Protein AF-A0A5R9Q021-F1 (afdb_monomer_lite)

Radius of gyration: 17.39 Å; chains: 1; bounding box: 43×21×48 Å

pLDDT: mean 86.25, std 11.92, range [43.28, 97.5]

Organism: NCBI:txid161398

Secondary structure (DSSP, 8-state):
--HHHHHHHHHS--HHHHHHHHHHHHH--HHHHHHHHTTHHHHHHHHHTSPPPPSSS--THHHHHHHHHHHHHHHTT--GGGSTTTTS---HHHHHHTTSEEEEEEEEETTTTEEEEEEEETTT--EEEEEEES---------

Foldseek 3Di:
DAPVVLVVQLVVLDLVSNLVVLLVLLVDDLVRLLRVLVCLVVLVVSLVPRDDDDPDDDTSSLSSVLSSVQSVCVNVVHDSVVSQPPPLPHDPVVCVVVVQKAWPDKDDDPVQQKIKTWIAGPPPRDIDIDIHRPPDDDDDDDD

Sequence (143 aa):
MDFADIKRTLEDADKDTISKICAQIIELDYKALNELAQHFDELRLMVAKLPIEKPYGQDYRYNAHLAMNLLANIANNRCKCLSYNAGNRFNPETAQASGLVTILEDKLDKANYTHWYKYQCVKCNRVKSVTIHYGSHVPSYTY

Structure (mmCIF, N/CA/C/O backbone):
data_AF-A0A5R9Q021-F1
#
_entry.id   AF-A0A5R9Q021-F1
#
loop_
_atom_site.group_PDB
_atom_site.id
_atom_site.type_symbol
_atom_site.label_atom_id
_atom_site.label_alt_id
_atom_site.label_comp_id
_atom_site.label_asym_id
_atom_site.label_entity_id
_atom_site.label_seq_id
_atom_site.pdbx_PDB_ins_code
_atom_site.Cartn_x
_atom_site.Cartn_y
_atom_site.Cartn_z
_atom_site.occupancy
_atom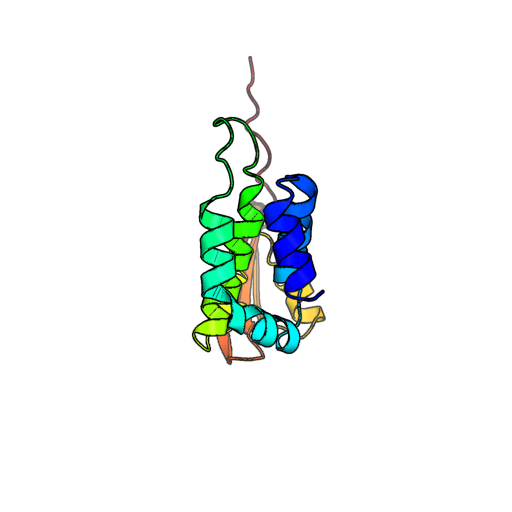_site.B_iso_or_equiv
_atom_site.auth_seq_id
_atom_site.auth_comp_id
_atom_site.auth_asym_id
_atom_site.auth_atom_id
_atom_site.pdbx_PDB_model_num
ATOM 1 N N . MET A 1 1 ? -0.768 10.880 12.425 1.00 80.19 1 MET A N 1
ATOM 2 C CA . MET A 1 1 ? -1.981 10.046 12.478 1.00 80.19 1 MET A CA 1
ATOM 3 C C . MET A 1 1 ? -1.707 8.955 13.480 1.00 80.19 1 MET A C 1
ATOM 5 O O . MET A 1 1 ? -0.737 8.231 13.285 1.00 80.19 1 MET A O 1
ATOM 9 N N . ASP A 1 2 ? -2.486 8.896 14.551 1.00 86.62 2 ASP A N 1
ATOM 10 C CA . ASP A 1 2 ? -2.346 7.869 15.579 1.00 86.62 2 ASP A CA 1
ATOM 11 C C . ASP A 1 2 ? -3.505 6.861 15.522 1.00 86.62 2 ASP A C 1
ATOM 13 O O . ASP A 1 2 ? -4.439 6.985 14.725 1.00 86.62 2 ASP A O 1
ATOM 17 N N . PHE A 1 3 ? -3.411 5.814 16.338 1.00 90.69 3 PHE A N 1
ATOM 18 C CA . PHE A 1 3 ? -4.426 4.768 16.401 1.00 90.69 3 PHE A CA 1
ATOM 19 C C . PHE A 1 3 ? -5.786 5.283 16.907 1.00 90.69 3 PHE A C 1
ATOM 21 O O . PHE A 1 3 ? -6.824 4.837 16.414 1.00 90.69 3 PHE A O 1
ATOM 28 N N . ALA A 1 4 ? -5.798 6.233 17.848 1.00 91.69 4 ALA A N 1
ATOM 29 C CA . ALA A 1 4 ? -7.028 6.754 18.439 1.00 91.69 4 ALA A CA 1
ATOM 30 C C . ALA A 1 4 ? -7.873 7.513 17.404 1.00 91.69 4 ALA A C 1
ATOM 32 O O . ALA A 1 4 ? -9.090 7.329 17.343 1.00 91.69 4 ALA A O 1
ATOM 33 N N . ASP A 1 5 ? -7.226 8.291 16.536 1.00 90.38 5 ASP A N 1
ATOM 34 C CA . ASP A 1 5 ? -7.880 8.984 15.426 1.00 90.38 5 ASP A CA 1
ATOM 35 C C . ASP A 1 5 ? -8.514 8.008 14.424 1.00 90.38 5 ASP A C 1
ATOM 37 O O . ASP A 1 5 ? -9.653 8.209 13.984 1.00 90.38 5 ASP A O 1
ATOM 41 N N . ILE A 1 6 ? -7.798 6.931 14.077 1.00 91.81 6 ILE A N 1
ATOM 42 C CA . ILE A 1 6 ? -8.292 5.898 13.152 1.00 91.81 6 ILE A CA 1
ATOM 43 C C . ILE A 1 6 ? -9.491 5.178 13.757 1.00 91.81 6 ILE A C 1
ATOM 45 O O . ILE A 1 6 ? -10.510 5.010 13.087 1.00 91.81 6 ILE A O 1
ATOM 49 N N . LYS A 1 7 ? -9.386 4.789 15.029 1.00 92.81 7 LYS A N 1
ATOM 50 C CA . LYS A 1 7 ? -10.461 4.124 15.760 1.00 92.81 7 LYS A CA 1
ATOM 51 C C . LYS A 1 7 ? -11.725 4.981 15.784 1.00 92.81 7 LYS A C 1
ATOM 53 O O . LYS A 1 7 ? -12.764 4.523 15.319 1.00 92.81 7 LYS A O 1
ATOM 58 N N . ARG A 1 8 ? -11.616 6.244 16.211 1.00 92.25 8 ARG A N 1
ATOM 59 C CA . ARG A 1 8 ? -12.746 7.186 16.228 1.00 92.25 8 ARG A CA 1
ATOM 60 C C . ARG A 1 8 ? -13.399 7.308 14.850 1.00 92.25 8 ARG A C 1
ATOM 62 O O . ARG A 1 8 ? -14.617 7.294 14.745 1.00 92.25 8 ARG A O 1
ATOM 69 N N . THR A 1 9 ? -12.596 7.380 13.788 1.00 91.31 9 THR A N 1
ATOM 70 C CA . THR A 1 9 ? -13.104 7.492 12.410 1.00 91.31 9 THR A CA 1
ATOM 71 C C . THR A 1 9 ? -13.866 6.242 11.962 1.00 91.31 9 THR A C 1
ATOM 73 O O . THR A 1 9 ? -14.898 6.344 11.307 1.00 91.31 9 THR A O 1
ATOM 76 N N . LEU A 1 10 ? -13.375 5.050 12.311 1.00 90.25 10 LEU A N 1
ATOM 77 C CA . LEU A 1 10 ? -14.059 3.793 12.000 1.00 90.25 10 LEU A CA 1
ATOM 78 C C . LEU A 1 10 ? -15.357 3.613 12.810 1.00 90.25 10 LEU A C 1
ATOM 80 O O . LEU A 1 10 ? -16.248 2.898 12.356 1.00 90.25 10 LEU A O 1
ATOM 84 N N . GLU A 1 11 ? -15.469 4.248 13.980 1.00 90.62 11 GLU A N 1
ATOM 85 C CA . GLU A 1 11 ? -16.671 4.246 14.831 1.00 90.62 11 GLU A CA 1
ATOM 86 C C . GLU A 1 11 ? -17.741 5.246 14.365 1.00 90.62 11 GLU A C 1
ATOM 88 O O . GLU A 1 11 ? -18.927 4.937 14.453 1.00 90.62 11 GLU A O 1
ATOM 93 N N . ASP A 1 12 ? -17.337 6.403 13.833 1.00 84.00 12 ASP A N 1
ATOM 94 C CA . ASP A 1 12 ? -18.236 7.484 13.384 1.00 84.00 12 ASP A CA 1
ATOM 95 C C . ASP A 1 12 ? -19.062 7.118 12.131 1.00 84.00 12 ASP A C 1
ATOM 97 O O . ASP A 1 12 ? -20.040 7.776 11.790 1.00 84.00 12 ASP A O 1
ATOM 101 N N . ALA A 1 13 ? -18.692 6.030 11.446 1.00 72.94 13 ALA A N 1
ATOM 102 C CA . ALA A 1 13 ? -19.376 5.473 10.274 1.00 72.94 13 ALA A CA 1
ATOM 103 C C . ALA A 1 13 ? -19.505 6.415 9.053 1.00 72.94 13 ALA A C 1
ATOM 105 O O . ALA A 1 13 ? -20.176 6.057 8.077 1.00 72.94 13 ALA A O 1
ATOM 106 N N . ASP A 1 14 ? -18.822 7.565 9.046 1.00 88.69 14 ASP A N 1
ATOM 107 C CA . ASP A 1 14 ? -18.730 8.436 7.874 1.00 88.69 14 ASP A CA 1
ATOM 108 C C . ASP A 1 14 ? -17.850 7.811 6.778 1.00 88.69 14 ASP A C 1
ATOM 110 O O . ASP A 1 14 ? -16.646 7.591 6.935 1.00 88.69 14 ASP A O 1
ATOM 114 N N . LYS A 1 15 ? -18.466 7.504 5.635 1.00 88.00 15 LYS A N 1
ATOM 115 C CA . LYS A 1 15 ? -17.859 6.684 4.574 1.00 88.00 15 LYS A CA 1
ATOM 116 C C . LYS A 1 15 ? -16.677 7.371 3.902 1.00 88.00 15 LYS A C 1
ATOM 118 O O . LYS A 1 15 ? -15.669 6.716 3.624 1.00 88.00 15 LYS A O 1
ATOM 123 N N . ASP A 1 16 ? -16.797 8.670 3.647 1.00 87.50 16 ASP A N 1
ATOM 124 C CA . ASP A 1 16 ? -15.766 9.443 2.959 1.00 87.50 16 ASP A CA 1
ATOM 125 C C . ASP A 1 16 ? -14.545 9.616 3.857 1.00 87.50 16 ASP A C 1
ATOM 127 O O . ASP A 1 16 ? -13.409 9.413 3.417 1.00 87.50 16 ASP A O 1
ATOM 131 N N . THR A 1 17 ? -14.769 9.887 5.142 1.00 90.31 17 THR A N 1
ATOM 132 C CA . THR A 1 17 ? -13.697 10.000 6.129 1.00 90.31 17 THR A CA 1
ATOM 133 C C . THR A 1 17 ? -13.009 8.652 6.351 1.00 90.31 17 THR A C 1
ATOM 135 O O . THR A 1 17 ? -11.777 8.603 6.349 1.00 90.31 17 THR A O 1
ATOM 138 N N . ILE A 1 18 ? -13.756 7.541 6.421 1.00 91.25 18 ILE A N 1
ATOM 139 C CA . ILE A 1 18 ? -13.188 6.180 6.486 1.00 91.25 18 ILE A CA 1
ATOM 140 C C . ILE A 1 18 ? -12.344 5.878 5.243 1.00 91.25 18 ILE A C 1
ATOM 142 O O . ILE A 1 18 ? -11.196 5.438 5.343 1.00 91.25 18 ILE A O 1
ATOM 146 N N . SER A 1 19 ? -12.882 6.133 4.051 1.00 89.38 19 SER A N 1
ATOM 147 C CA . SER A 1 19 ? -12.163 5.897 2.799 1.00 89.38 19 SER A CA 1
ATOM 148 C C . SER A 1 19 ? -10.865 6.710 2.737 1.00 89.38 19 SER A C 1
ATOM 150 O O . SER A 1 19 ? -9.819 6.178 2.351 1.00 89.38 19 SER A O 1
ATOM 152 N N . LYS A 1 20 ? -10.912 7.976 3.170 1.00 90.69 20 LYS A N 1
ATOM 153 C CA . LYS A 1 20 ? -9.775 8.899 3.188 1.00 90.69 20 LYS A CA 1
ATOM 154 C C . LYS A 1 20 ? -8.712 8.496 4.204 1.00 90.69 20 LYS A C 1
ATOM 156 O O . LYS A 1 20 ? -7.539 8.431 3.840 1.00 90.69 20 LYS A O 1
ATOM 161 N N . ILE A 1 21 ? -9.091 8.184 5.444 1.00 92.56 21 ILE A N 1
ATOM 162 C CA . ILE A 1 21 ? -8.119 7.794 6.472 1.00 92.56 21 ILE A CA 1
ATOM 1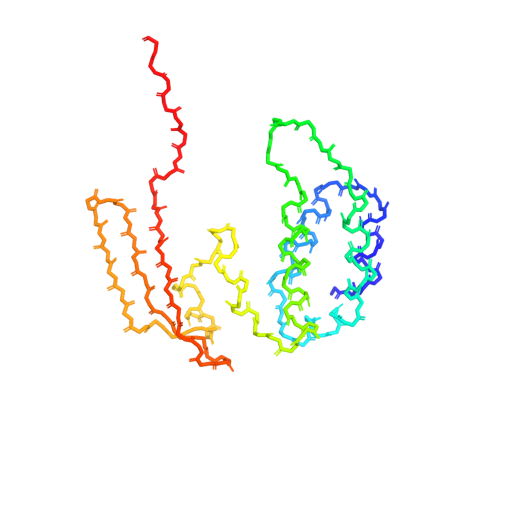63 C C . ILE A 1 21 ? -7.442 6.470 6.103 1.00 92.56 21 ILE A C 1
ATOM 165 O O . ILE A 1 21 ? -6.226 6.330 6.225 1.00 92.56 21 ILE A O 1
ATOM 169 N N . CYS A 1 22 ? -8.188 5.515 5.537 1.00 91.62 22 CYS A N 1
ATOM 170 C CA . CYS A 1 22 ? -7.609 4.263 5.063 1.00 91.62 22 CYS A CA 1
ATOM 171 C C . CYS A 1 22 ? -6.699 4.460 3.841 1.00 91.62 22 CYS A C 1
ATOM 173 O O . CYS A 1 22 ? -5.688 3.767 3.728 1.00 91.62 22 CYS A O 1
ATOM 175 N N . ALA A 1 23 ? -6.997 5.421 2.958 1.00 89.25 23 ALA A N 1
ATOM 176 C CA . ALA A 1 23 ? -6.079 5.810 1.887 1.00 89.25 23 ALA A CA 1
ATOM 177 C C . ALA A 1 23 ? -4.754 6.355 2.447 1.00 89.25 23 ALA A C 1
ATOM 179 O O . ALA A 1 23 ? -3.687 5.936 2.003 1.00 89.25 23 ALA A O 1
ATOM 180 N N . GLN A 1 24 ? -4.815 7.197 3.481 1.00 91.31 24 GLN A N 1
ATOM 181 C CA . GLN A 1 24 ? -3.628 7.746 4.142 1.00 91.31 24 GLN A CA 1
ATOM 182 C C . GLN A 1 24 ? -2.768 6.662 4.806 1.00 91.31 24 GLN A C 1
ATOM 184 O O . GLN A 1 24 ? -1.543 6.731 4.724 1.00 91.31 24 GLN A O 1
ATOM 189 N N . ILE A 1 25 ? -3.374 5.624 5.404 1.00 91.94 25 ILE A N 1
ATOM 190 C CA . ILE A 1 25 ? -2.625 4.485 5.976 1.00 91.94 25 ILE A CA 1
ATOM 191 C C . ILE A 1 25 ? -1.715 3.844 4.918 1.00 91.94 25 ILE A C 1
ATOM 193 O O . ILE A 1 25 ? -0.576 3.486 5.213 1.00 91.94 25 ILE A O 1
ATOM 197 N N . ILE A 1 26 ? -2.182 3.716 3.674 1.00 87.31 26 ILE A N 1
ATOM 198 C CA . ILE A 1 26 ? -1.425 3.074 2.589 1.00 87.31 26 ILE A CA 1
ATOM 199 C C . ILE A 1 26 ? -0.170 3.878 2.223 1.00 87.31 26 ILE A C 1
ATOM 201 O O . ILE A 1 26 ? 0.837 3.303 1.800 1.00 87.31 26 ILE A O 1
ATOM 205 N N . GLU A 1 27 ? -0.195 5.191 2.426 1.00 86.06 27 GLU A N 1
ATOM 206 C CA . GLU A 1 27 ? 0.893 6.110 2.084 1.00 86.06 27 GLU A CA 1
ATOM 207 C C . GLU A 1 27 ? 1.925 6.268 3.205 1.00 86.06 27 GLU A C 1
ATOM 209 O O . GLU A 1 27 ? 3.052 6.674 2.931 1.00 86.06 27 GLU A O 1
ATOM 214 N N . LEU A 1 28 ? 1.596 5.855 4.433 1.00 89.50 28 LEU A N 1
ATOM 215 C CA . LEU A 1 28 ? 2.491 5.963 5.583 1.00 89.50 28 LEU A CA 1
ATOM 216 C C . LEU A 1 28 ? 3.860 5.311 5.359 1.00 89.50 28 LEU A C 1
ATOM 218 O O . LEU A 1 28 ? 4.012 4.293 4.661 1.00 89.50 28 LEU A O 1
ATOM 222 N N . ASP A 1 29 ? 4.857 5.888 6.024 1.00 87.44 29 ASP A N 1
ATOM 223 C CA . ASP A 1 29 ? 6.180 5.299 6.126 1.00 87.44 29 ASP A CA 1
ATOM 224 C C . ASP A 1 29 ? 6.168 4.011 6.963 1.00 87.44 29 ASP A C 1
ATOM 226 O O . ASP A 1 29 ? 5.191 3.623 7.605 1.00 87.44 29 ASP A O 1
ATOM 230 N N . TYR A 1 30 ? 7.298 3.317 6.950 1.00 87.12 30 TYR A N 1
ATOM 231 C CA . TYR A 1 30 ? 7.421 2.041 7.634 1.00 87.12 30 TYR A CA 1
ATOM 232 C C . TYR A 1 30 ? 7.351 2.111 9.155 1.00 87.12 30 TYR A C 1
ATOM 234 O O . TYR A 1 30 ? 6.939 1.132 9.773 1.00 87.12 30 TYR A O 1
ATOM 242 N N . LYS A 1 31 ? 7.802 3.213 9.757 1.00 90.62 31 LYS A N 1
ATOM 243 C CA . LYS A 1 31 ? 7.808 3.368 11.208 1.00 90.62 31 LYS A CA 1
ATOM 244 C C . LYS A 1 31 ? 6.368 3.503 11.697 1.00 90.62 31 LYS A C 1
ATOM 246 O O . LYS A 1 31 ? 5.942 2.703 12.523 1.00 90.62 31 LYS A O 1
ATOM 251 N N . ALA A 1 32 ? 5.610 4.414 11.094 1.00 93.19 32 ALA A N 1
ATOM 252 C CA . ALA A 1 32 ? 4.200 4.614 11.401 1.00 93.19 32 ALA A CA 1
ATOM 253 C C . ALA A 1 32 ? 3.365 3.354 11.107 1.00 93.19 32 ALA A C 1
ATOM 255 O O . ALA A 1 32 ? 2.494 2.981 11.889 1.00 93.19 32 ALA A O 1
ATOM 256 N N . LEU A 1 33 ? 3.663 2.641 10.013 1.00 93.44 33 LEU A N 1
ATOM 257 C CA . LEU A 1 33 ? 3.004 1.366 9.715 1.00 93.44 33 LEU A CA 1
ATOM 258 C C . LEU A 1 33 ? 3.284 0.287 10.766 1.00 93.44 33 LEU A C 1
ATOM 260 O O . LEU A 1 33 ? 2.377 -0.471 11.094 1.00 93.44 33 LEU A O 1
ATOM 264 N N . ASN A 1 34 ? 4.514 0.198 11.281 1.00 93.75 34 ASN A N 1
ATOM 265 C CA . ASN A 1 34 ? 4.859 -0.755 12.338 1.00 93.75 34 ASN A CA 1
ATOM 266 C C . ASN A 1 34 ? 4.126 -0.440 13.646 1.00 93.75 34 ASN A C 1
ATOM 268 O O . ASN A 1 34 ? 3.655 -1.363 14.301 1.00 93.75 34 ASN A O 1
ATOM 272 N N . GLU A 1 35 ? 4.013 0.840 14.010 1.00 94.69 35 GLU A N 1
ATOM 273 C CA . GLU A 1 35 ? 3.261 1.281 15.192 1.00 94.69 35 GLU A CA 1
ATOM 274 C C . GLU A 1 35 ? 1.775 0.910 15.060 1.00 94.69 35 GLU A C 1
ATOM 276 O O . GLU A 1 35 ? 1.216 0.256 15.935 1.00 94.69 35 GLU A O 1
ATOM 281 N N . LEU A 1 36 ? 1.149 1.213 13.918 1.00 95.25 36 LEU A N 1
ATOM 282 C CA . LEU A 1 36 ? -0.254 0.858 13.671 1.00 95.25 36 LEU A CA 1
ATOM 283 C C . LEU A 1 36 ? -0.499 -0.652 13.579 1.00 95.25 36 LEU A C 1
ATOM 285 O O . LEU A 1 36 ? -1.552 -1.131 13.997 1.00 95.25 36 LEU A O 1
ATOM 289 N N . ALA A 1 37 ? 0.454 -1.416 13.042 1.00 95.31 37 ALA A N 1
ATOM 290 C CA . ALA A 1 37 ? 0.328 -2.865 12.906 1.00 95.31 37 ALA A CA 1
ATOM 291 C C . ALA A 1 37 ? 0.224 -3.590 14.260 1.00 95.31 37 ALA A C 1
ATOM 293 O O . ALA A 1 37 ? -0.314 -4.695 14.302 1.00 95.31 37 ALA A 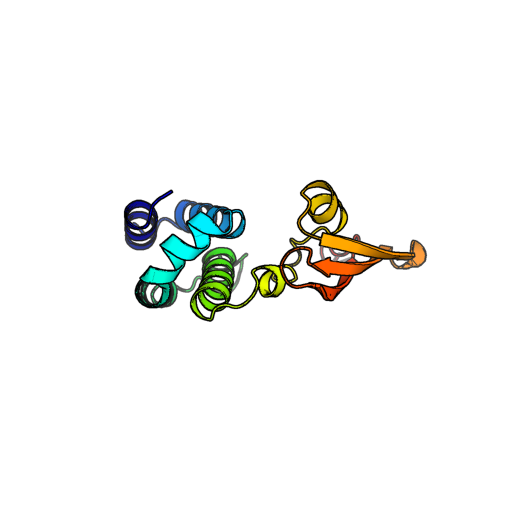O 1
ATOM 294 N N . GLN A 1 38 ? 0.652 -2.966 15.366 1.00 94.88 38 GLN A N 1
ATOM 295 C CA . GLN A 1 38 ? 0.440 -3.492 16.723 1.00 94.88 38 GLN A CA 1
ATOM 296 C C . GLN A 1 38 ? -1.048 -3.608 17.084 1.00 94.88 38 GLN A C 1
ATOM 298 O O . GLN A 1 38 ? -1.423 -4.452 17.892 1.00 94.88 38 GLN A O 1
ATOM 303 N N . HIS A 1 39 ? -1.902 -2.809 16.440 1.00 96.00 39 HIS A N 1
ATOM 304 C CA . HIS A 1 39 ? -3.352 -2.797 16.630 1.00 96.00 39 HIS A CA 1
ATOM 305 C C . HIS A 1 39 ? -4.106 -3.513 15.499 1.00 96.00 39 HIS A C 1
ATOM 307 O O . HIS A 1 39 ? -5.312 -3.321 15.331 1.00 96.00 39 HIS A O 1
ATOM 313 N N . PHE A 1 40 ? -3.412 -4.326 14.693 1.00 94.88 40 PHE A N 1
ATOM 314 C CA . PHE A 1 40 ? -3.983 -4.944 13.495 1.00 94.88 40 PHE A CA 1
ATOM 315 C C . PHE A 1 40 ? -5.266 -5.735 13.775 1.00 94.88 40 PHE A C 1
ATOM 317 O O . PHE A 1 40 ? -6.243 -5.569 13.046 1.00 94.88 40 PHE A O 1
ATOM 324 N N . ASP A 1 41 ? -5.292 -6.566 14.820 1.00 94.38 41 ASP A N 1
ATOM 325 C CA . ASP A 1 41 ? -6.465 -7.395 15.117 1.00 94.38 41 ASP A CA 1
ATOM 326 C C . ASP A 1 41 ? -7.698 -6.555 15.470 1.00 94.38 41 ASP A C 1
ATOM 328 O O . ASP A 1 41 ? -8.797 -6.849 14.995 1.00 94.38 41 ASP A O 1
ATOM 332 N N . GLU A 1 42 ? -7.517 -5.473 16.233 1.00 95.38 42 GLU A N 1
ATOM 333 C CA . GLU A 1 42 ? -8.599 -4.547 16.575 1.00 95.38 42 GLU A CA 1
ATOM 334 C C . GLU A 1 42 ? -9.115 -3.831 15.321 1.00 95.38 42 GLU A C 1
ATOM 336 O O . GLU A 1 42 ? -10.309 -3.886 15.021 1.00 95.38 42 GLU A O 1
ATOM 341 N N . LEU A 1 43 ? -8.213 -3.255 14.518 1.00 94.50 43 LEU A N 1
ATOM 342 C CA . LEU A 1 43 ? -8.569 -2.571 13.272 1.00 94.50 43 LEU A CA 1
ATOM 343 C C . LEU A 1 43 ? -9.272 -3.507 12.279 1.00 94.50 43 LEU A C 1
ATOM 345 O O . LEU A 1 43 ? -10.274 -3.130 11.669 1.00 94.50 43 LEU A O 1
ATOM 349 N N . ARG A 1 44 ? -8.802 -4.753 12.146 1.00 94.56 44 ARG A N 1
ATOM 350 C CA . ARG A 1 44 ? -9.409 -5.756 11.262 1.00 94.56 44 ARG A CA 1
ATOM 351 C C . ARG A 1 44 ? -10.843 -6.074 11.676 1.00 94.56 44 ARG A C 1
ATOM 353 O O . ARG A 1 44 ? -11.706 -6.204 10.808 1.00 94.56 44 ARG A O 1
ATOM 360 N N . LEU A 1 45 ? -11.107 -6.198 12.979 1.00 94.62 45 LEU A N 1
ATOM 361 C CA . LEU A 1 45 ? -12.453 -6.442 13.502 1.00 94.62 45 LEU A CA 1
ATOM 362 C C . LEU A 1 45 ? -13.387 -5.253 13.266 1.00 94.62 45 LEU A C 1
ATOM 364 O O . LEU A 1 45 ? -14.561 -5.462 12.968 1.00 94.62 45 LEU A O 1
ATOM 368 N N . MET A 1 46 ? -12.882 -4.024 13.368 1.00 93.62 46 MET A N 1
ATOM 369 C CA . MET A 1 46 ? -13.659 -2.822 13.057 1.00 93.62 46 MET A CA 1
ATOM 370 C C . MET A 1 46 ? -14.009 -2.754 11.569 1.00 93.62 46 MET A C 1
ATOM 372 O O . MET A 1 46 ? -15.176 -2.595 11.219 1.00 93.62 46 MET A O 1
ATOM 376 N N . VAL A 1 47 ? -13.029 -2.973 10.685 1.00 91.94 47 VAL A N 1
ATOM 377 C CA . VAL A 1 47 ? -13.246 -2.983 9.229 1.00 91.94 47 VAL A CA 1
ATOM 378 C C . VAL A 1 47 ? -14.235 -4.077 8.811 1.00 91.94 47 VAL A C 1
ATOM 380 O O . VAL A 1 47 ? -15.064 -3.849 7.934 1.00 91.94 47 VAL A O 1
ATOM 383 N N . ALA A 1 48 ? -14.208 -5.243 9.462 1.00 90.75 48 ALA A N 1
ATOM 384 C CA . ALA A 1 48 ? -15.156 -6.328 9.196 1.00 90.75 48 ALA A CA 1
ATOM 385 C C . ALA A 1 48 ? -16.617 -5.980 9.546 1.00 90.75 48 ALA A C 1
ATOM 387 O O . ALA A 1 48 ? -17.529 -6.605 9.009 1.00 90.75 48 ALA A O 1
ATOM 388 N N . LYS A 1 49 ? -16.845 -4.999 10.429 1.00 91.44 49 LYS A N 1
ATOM 389 C CA . LYS A 1 49 ? -18.182 -4.532 10.832 1.00 91.44 49 LYS A CA 1
ATOM 390 C C . LYS A 1 49 ? -18.719 -3.400 9.952 1.00 91.44 49 LYS A C 1
ATOM 392 O O . LYS A 1 49 ? -19.864 -2.996 10.140 1.00 91.44 49 LYS A O 1
ATOM 397 N N . LEU A 1 50 ? -17.925 -2.884 9.011 1.00 89.88 50 LEU A N 1
ATOM 398 C CA . LEU A 1 50 ? -18.361 -1.802 8.132 1.00 89.88 50 LEU A CA 1
ATOM 399 C C . LEU A 1 50 ? -19.533 -2.257 7.242 1.00 89.88 50 LEU A C 1
ATOM 401 O O . LEU A 1 50 ? -19.445 -3.323 6.619 1.00 89.88 50 LEU A O 1
ATOM 405 N N . PRO A 1 51 ? -20.615 -1.461 7.149 1.00 86.00 51 PRO A N 1
ATOM 406 C CA . PRO A 1 51 ? -21.807 -1.846 6.403 1.00 86.00 51 PRO A CA 1
ATOM 407 C C . PRO A 1 51 ? -21.518 -2.066 4.910 1.00 86.00 51 PRO A C 1
ATOM 409 O O . PRO A 1 51 ? -20.806 -1.297 4.270 1.00 86.00 51 PRO A O 1
ATOM 412 N N . ILE A 1 52 ? -22.099 -3.128 4.341 1.00 80.44 52 ILE A N 1
ATOM 413 C CA . ILE A 1 52 ? -22.086 -3.386 2.894 1.00 80.44 52 ILE A CA 1
ATOM 414 C C . ILE A 1 52 ? -23.124 -2.472 2.234 1.00 80.44 52 ILE A C 1
ATOM 416 O O . ILE A 1 52 ? -24.302 -2.537 2.588 1.00 80.44 52 ILE A O 1
ATOM 420 N N . GLU A 1 53 ? -22.723 -1.662 1.253 1.00 69.88 53 GLU A N 1
ATOM 421 C CA . GLU A 1 53 ? -23.686 -0.963 0.397 1.00 69.88 53 GLU A CA 1
ATOM 422 C C . GLU A 1 53 ? -24.188 -1.822 -0.769 1.00 69.88 53 GLU A C 1
ATOM 424 O O . GLU A 1 53 ? -23.611 -2.847 -1.135 1.00 69.88 53 GLU A O 1
ATOM 429 N N . LYS A 1 54 ? -25.318 -1.383 -1.336 1.00 63.59 54 LYS A N 1
ATOM 430 C CA . LYS A 1 54 ? -25.979 -1.965 -2.512 1.00 63.59 54 LYS A CA 1
ATOM 431 C C . LYS A 1 54 ? -24.988 -2.146 -3.683 1.00 63.59 54 LYS A C 1
ATOM 433 O O . LYS A 1 54 ? -24.036 -1.382 -3.791 1.00 63.59 54 LYS A O 1
ATOM 438 N N . PRO A 1 55 ? -25.236 -3.090 -4.611 1.00 59.97 55 PRO A N 1
ATOM 439 C CA . PRO A 1 55 ? -24.265 -3.539 -5.624 1.00 59.97 55 PRO A CA 1
ATOM 440 C C . PRO A 1 55 ? -23.873 -2.511 -6.704 1.00 59.97 55 PRO A C 1
ATOM 442 O O . PRO A 1 55 ? -23.166 -2.864 -7.645 1.00 59.97 55 PRO A O 1
ATOM 445 N N . TYR A 1 56 ? -24.319 -1.258 -6.607 1.00 54.75 56 TYR A N 1
ATOM 446 C CA . TYR A 1 56 ? -24.092 -0.233 -7.621 1.00 54.75 56 TYR A CA 1
ATOM 447 C C . TYR A 1 56 ? -23.239 0.894 -7.034 1.00 54.75 56 TYR A C 1
ATOM 449 O O . TYR A 1 56 ? -23.737 1.711 -6.265 1.00 54.75 56 TYR A O 1
ATOM 457 N N . GLY A 1 57 ? -21.955 0.926 -7.397 1.00 63.78 57 GLY A N 1
ATOM 458 C CA . GLY A 1 57 ? -21.004 1.957 -6.977 1.00 63.78 57 GLY A CA 1
ATOM 459 C C . GLY A 1 57 ? -19.628 1.394 -6.621 1.00 63.78 57 GLY A C 1
ATOM 460 O O . GLY A 1 57 ? -19.441 0.184 -6.499 1.00 63.78 57 GLY A O 1
ATOM 461 N N . GLN A 1 58 ? -18.647 2.282 -6.470 1.00 69.44 58 GLN A N 1
ATOM 462 C CA . GLN A 1 58 ? -17.346 1.919 -5.919 1.00 69.44 58 GLN A CA 1
ATOM 463 C C . GLN A 1 58 ? -17.498 1.671 -4.414 1.00 69.44 58 GLN A C 1
ATOM 465 O O . GLN A 1 58 ? -17.884 2.572 -3.676 1.00 69.44 58 GLN A O 1
ATOM 470 N N . ASP A 1 59 ? -17.187 0.458 -3.956 1.00 82.19 59 ASP A N 1
ATOM 471 C CA . ASP A 1 59 ? -17.253 0.107 -2.535 1.00 82.19 59 ASP A CA 1
ATOM 472 C C . ASP A 1 59 ? -16.269 0.967 -1.722 1.00 82.19 59 ASP A C 1
ATOM 474 O O . ASP A 1 59 ? -15.049 0.848 -1.875 1.00 82.19 59 ASP A O 1
ATOM 478 N N . TYR A 1 60 ? -16.784 1.829 -0.840 1.00 82.88 60 TYR A N 1
ATOM 479 C CA . TYR A 1 60 ? -15.968 2.723 -0.009 1.00 82.88 60 TYR A CA 1
ATOM 480 C C . TYR A 1 60 ? -15.004 1.954 0.915 1.00 82.88 60 TYR A C 1
ATOM 482 O O . TYR A 1 60 ? -13.942 2.459 1.287 1.00 82.88 60 TYR A O 1
ATOM 490 N N . ARG A 1 61 ? -15.324 0.692 1.237 1.00 88.00 61 ARG A N 1
ATOM 491 C CA . ARG A 1 61 ? -14.497 -0.192 2.072 1.00 88.00 61 ARG A CA 1
ATOM 492 C C . ARG A 1 61 ? -13.269 -0.703 1.337 1.00 88.00 61 ARG A C 1
ATOM 494 O O . ARG A 1 61 ? -12.386 -1.288 1.960 1.00 88.00 61 ARG A O 1
ATOM 501 N N . TYR A 1 62 ? -13.167 -0.461 0.032 1.00 87.25 62 TYR A N 1
ATOM 502 C CA . TYR A 1 62 ? -12.018 -0.848 -0.772 1.00 87.25 62 TYR A CA 1
ATOM 503 C C . TYR A 1 62 ? -10.688 -0.389 -0.152 1.00 87.25 62 TYR A C 1
ATOM 505 O O . TYR A 1 62 ? -9.781 -1.198 0.061 1.00 87.25 62 TYR A O 1
ATOM 513 N N . ASN A 1 63 ? -10.590 0.898 0.204 1.00 88.44 63 ASN A N 1
ATOM 514 C CA . ASN A 1 63 ? -9.392 1.447 0.841 1.00 88.44 63 ASN A CA 1
ATOM 515 C C . ASN A 1 63 ? -9.164 0.827 2.229 1.00 88.44 63 ASN A C 1
ATOM 517 O O . ASN A 1 63 ? -8.018 0.570 2.593 1.00 88.44 63 ASN A O 1
ATOM 521 N N . ALA A 1 64 ? -10.232 0.535 2.978 1.00 91.00 64 ALA A N 1
ATOM 522 C CA . ALA A 1 64 ? -10.140 -0.115 4.284 1.00 91.00 64 ALA A CA 1
ATOM 523 C C . ALA A 1 64 ? -9.566 -1.535 4.172 1.00 91.00 64 ALA A C 1
ATOM 525 O O . ALA A 1 64 ? -8.612 -1.873 4.871 1.00 91.00 64 ALA A O 1
ATOM 526 N N . HIS A 1 65 ? -10.058 -2.351 3.237 1.00 90.25 65 HIS A N 1
ATOM 527 C CA . HIS A 1 65 ? -9.516 -3.688 2.986 1.00 90.25 65 HIS A CA 1
ATOM 528 C C . HIS A 1 65 ? -8.059 -3.648 2.515 1.00 90.25 65 HIS A C 1
ATOM 530 O O . HIS A 1 65 ? -7.238 -4.447 2.968 1.00 90.25 65 HIS A O 1
ATOM 536 N N . LEU A 1 66 ? -7.714 -2.699 1.643 1.00 89.94 66 LEU A N 1
ATOM 537 C CA . LEU A 1 66 ? -6.344 -2.514 1.177 1.00 89.94 66 LEU A CA 1
ATOM 538 C C . LEU A 1 66 ? -5.395 -2.123 2.323 1.00 89.94 66 LEU A C 1
ATOM 540 O O . LEU A 1 66 ? -4.321 -2.716 2.459 1.00 89.94 66 LEU A O 1
ATOM 544 N N . ALA A 1 67 ? -5.811 -1.188 3.182 1.00 92.31 67 ALA A N 1
ATOM 545 C CA . ALA A 1 67 ? -5.072 -0.800 4.378 1.00 92.31 67 ALA A CA 1
ATOM 546 C C . ALA A 1 67 ? -4.882 -1.987 5.335 1.00 92.31 67 ALA A C 1
ATOM 548 O O . ALA A 1 67 ? -3.769 -2.219 5.805 1.00 92.31 67 ALA A O 1
ATOM 549 N N . MET A 1 68 ? -5.921 -2.797 5.565 1.00 94.19 68 MET A N 1
ATOM 550 C CA . MET A 1 68 ? -5.815 -3.985 6.421 1.00 94.19 68 MET A CA 1
ATOM 551 C C . MET A 1 68 ? -4.873 -5.040 5.839 1.00 94.19 68 MET A C 1
ATOM 553 O O . MET A 1 68 ? -4.074 -5.604 6.577 1.00 94.19 68 MET A O 1
ATOM 557 N N . ASN A 1 69 ? -4.892 -5.277 4.526 1.00 91.69 69 ASN A N 1
ATOM 558 C CA . ASN A 1 69 ? -3.944 -6.194 3.884 1.00 91.69 69 ASN A CA 1
ATOM 559 C C . ASN A 1 69 ? -2.494 -5.710 4.020 1.00 91.69 69 ASN A C 1
ATOM 561 O O . ASN A 1 69 ? -1.578 -6.513 4.213 1.00 91.69 69 ASN A O 1
ATOM 565 N N . LEU A 1 70 ? -2.271 -4.396 3.931 1.00 93.25 70 LEU A N 1
ATOM 566 C CA . LEU A 1 70 ? -0.967 -3.808 4.208 1.00 93.25 70 LEU A CA 1
ATOM 567 C C . LEU A 1 70 ? -0.558 -4.019 5.671 1.00 93.25 70 LEU A C 1
ATOM 569 O O . LEU A 1 70 ? 0.515 -4.567 5.907 1.00 93.25 70 LEU A O 1
ATOM 573 N N . LEU A 1 71 ? -1.400 -3.647 6.636 1.00 95.00 71 LEU A N 1
ATOM 574 C CA . LEU A 1 71 ? -1.093 -3.826 8.058 1.00 95.00 71 LEU A CA 1
ATOM 575 C C . LEU A 1 71 ? -0.874 -5.301 8.413 1.00 95.00 71 LEU A C 1
ATOM 577 O O . LEU A 1 71 ? 0.059 -5.602 9.147 1.00 95.00 71 LEU A O 1
ATOM 581 N N . ALA A 1 72 ? -1.630 -6.226 7.816 1.00 94.19 72 ALA A N 1
ATOM 582 C CA . ALA A 1 72 ? -1.415 -7.663 7.961 1.00 94.19 72 ALA A CA 1
ATOM 583 C C . ALA A 1 72 ? -0.018 -8.079 7.483 1.00 94.19 72 ALA A C 1
ATOM 585 O O . ALA A 1 72 ? 0.668 -8.849 8.154 1.00 94.19 72 ALA A O 1
ATOM 586 N N . ASN A 1 73 ? 0.437 -7.570 6.331 1.00 93.00 73 ASN A N 1
ATOM 587 C CA . ASN A 1 73 ? 1.793 -7.834 5.854 1.00 93.00 73 ASN A CA 1
ATOM 588 C C . ASN A 1 73 ? 2.835 -7.327 6.855 1.00 93.00 73 ASN A C 1
ATOM 590 O O . ASN A 1 73 ? 3.755 -8.070 7.187 1.00 93.00 73 ASN A O 1
ATOM 594 N N . ILE A 1 74 ? 2.667 -6.107 7.364 1.00 94.69 74 ILE A N 1
ATOM 595 C CA . ILE A 1 74 ? 3.596 -5.504 8.324 1.00 94.69 74 ILE A CA 1
ATOM 596 C C . ILE A 1 74 ? 3.612 -6.271 9.653 1.00 94.69 74 ILE A C 1
ATOM 598 O O . ILE A 1 74 ? 4.689 -6.648 10.106 1.00 94.69 74 ILE A O 1
ATOM 602 N N . ALA A 1 75 ? 2.446 -6.605 10.214 1.00 94.19 75 ALA A N 1
ATOM 603 C CA . ALA A 1 75 ? 2.312 -7.396 11.441 1.00 94.19 75 ALA A CA 1
ATOM 604 C C . ALA A 1 75 ? 2.981 -8.779 11.332 1.00 94.19 75 ALA A C 1
ATOM 606 O O . ALA A 1 75 ? 3.506 -9.305 12.306 1.00 94.19 75 ALA A O 1
ATOM 607 N N . ASN A 1 76 ? 3.023 -9.352 10.125 1.00 92.69 76 ASN A N 1
ATOM 608 C CA . ASN A 1 76 ? 3.697 -10.619 9.836 1.00 92.69 76 ASN A CA 1
ATOM 609 C C . ASN A 1 76 ? 5.171 -10.453 9.406 1.00 92.69 76 ASN A C 1
ATOM 611 O O . ASN A 1 76 ? 5.730 -11.359 8.783 1.00 92.69 76 ASN A O 1
ATOM 615 N N . ASN A 1 77 ? 5.802 -9.303 9.678 1.00 91.06 77 ASN A N 1
ATOM 616 C CA . ASN A 1 77 ? 7.177 -8.971 9.277 1.00 91.06 77 ASN A CA 1
ATOM 617 C C . ASN A 1 77 ? 7.438 -9.093 7.762 1.00 91.06 77 ASN A C 1
ATOM 619 O O . ASN A 1 77 ? 8.554 -9.370 7.313 1.00 91.06 77 ASN A O 1
ATOM 623 N N . ARG A 1 78 ? 6.407 -8.893 6.937 1.00 92.12 78 ARG A N 1
ATOM 624 C CA . ARG A 1 78 ? 6.507 -8.921 5.474 1.00 92.12 78 ARG A CA 1
ATOM 625 C C . ARG A 1 78 ? 6.657 -7.513 4.913 1.00 92.12 78 ARG A C 1
ATOM 627 O O . ARG A 1 78 ? 6.304 -6.508 5.525 1.00 92.12 78 ARG A O 1
ATOM 634 N N . CYS A 1 79 ? 7.195 -7.430 3.699 1.00 89.81 79 CYS A N 1
ATOM 635 C CA . CYS A 1 79 ? 7.439 -6.140 3.072 1.00 89.81 79 CYS A CA 1
ATOM 636 C C . CYS A 1 79 ? 6.140 -5.467 2.580 1.00 89.81 79 CYS A C 1
ATOM 638 O O . CYS A 1 79 ? 5.316 -6.128 1.948 1.00 89.81 79 CYS A O 1
ATOM 640 N N . LYS A 1 80 ? 6.016 -4.139 2.748 1.00 87.56 80 LYS A N 1
ATOM 641 C CA . LYS A 1 80 ? 4.966 -3.270 2.182 1.00 87.56 80 LYS A CA 1
ATOM 642 C C . LYS A 1 80 ? 4.834 -3.457 0.671 1.00 87.56 80 LYS A C 1
ATOM 644 O O . LYS A 1 80 ? 3.733 -3.367 0.138 1.00 87.56 80 LYS A O 1
ATOM 649 N N . CYS A 1 81 ? 5.929 -3.798 -0.015 1.00 87.94 81 CYS A N 1
ATOM 650 C CA . CYS A 1 81 ? 5.923 -4.046 -1.456 1.00 87.94 81 CYS A CA 1
ATOM 651 C C . CYS A 1 81 ? 5.026 -5.222 -1.878 1.00 87.94 81 CYS A C 1
ATOM 653 O O . CYS A 1 81 ? 4.731 -5.387 -3.063 1.00 87.94 81 CYS A O 1
ATOM 655 N N . LEU A 1 82 ? 4.585 -6.068 -0.938 1.00 87.25 82 LEU A N 1
ATOM 656 C CA . LEU A 1 82 ? 3.565 -7.078 -1.202 1.00 87.25 82 LEU A CA 1
ATOM 657 C C . LEU A 1 82 ? 2.215 -6.467 -1.573 1.00 87.25 82 LEU A C 1
ATOM 659 O O . LEU A 1 82 ? 1.532 -7.042 -2.414 1.00 87.25 82 LEU A O 1
ATOM 663 N N . SER A 1 83 ? 1.903 -5.286 -1.043 1.00 84.62 83 SER A N 1
ATOM 664 C CA . SER A 1 83 ? 0.649 -4.576 -1.291 1.00 84.62 83 SER A CA 1
ATOM 665 C C . SER A 1 83 ? 0.720 -3.570 -2.443 1.00 84.62 83 SER A C 1
ATOM 667 O O . SER A 1 83 ? -0.308 -3.004 -2.782 1.00 84.62 83 SER A O 1
ATOM 669 N N . TYR A 1 84 ? 1.884 -3.334 -3.064 1.00 78.81 84 TYR A N 1
ATOM 670 C CA . TYR A 1 84 ? 2.019 -2.339 -4.144 1.00 78.81 84 TYR A CA 1
ATOM 671 C C . TYR A 1 84 ? 1.051 -2.600 -5.302 1.00 78.81 84 TYR A C 1
ATOM 673 O O . TYR A 1 84 ? 0.248 -1.743 -5.640 1.00 78.81 84 TYR A O 1
ATOM 681 N N . ASN A 1 85 ? 1.022 -3.815 -5.845 1.00 72.38 85 ASN A N 1
ATOM 682 C CA . ASN A 1 85 ? 0.142 -4.123 -6.977 1.00 72.38 85 ASN A CA 1
ATOM 683 C C . ASN A 1 85 ? -1.351 -4.224 -6.595 1.00 72.38 85 ASN A C 1
ATOM 685 O O . ASN A 1 85 ? -2.180 -4.502 -7.458 1.00 72.38 85 ASN A O 1
ATOM 689 N N . ALA A 1 86 ? -1.719 -4.040 -5.325 1.00 71.00 86 ALA A N 1
ATOM 690 C CA . ALA A 1 86 ? -3.111 -4.115 -4.921 1.00 71.00 86 ALA A CA 1
ATOM 691 C C . ALA A 1 86 ? -3.834 -2.811 -5.307 1.00 71.00 86 ALA A C 1
ATOM 693 O O . ALA A 1 86 ? -3.513 -1.727 -4.825 1.00 71.00 86 ALA A O 1
ATOM 694 N N . GLY A 1 87 ? -4.808 -2.932 -6.210 1.00 61.88 87 GLY A N 1
ATOM 695 C CA . GLY A 1 87 ? -5.724 -1.845 -6.555 1.00 61.88 87 GLY A CA 1
ATOM 696 C C . GLY A 1 87 ? -5.350 -0.927 -7.686 1.00 61.88 87 GLY A C 1
ATOM 697 O O . GLY A 1 87 ? -5.915 0.158 -7.769 1.00 61.88 87 GLY A O 1
ATOM 698 N N . ASN A 1 88 ? -4.427 -1.344 -8.553 1.00 66.75 88 ASN A N 1
ATOM 699 C CA . ASN A 1 88 ? -4.041 -0.590 -9.747 1.00 66.75 88 ASN A CA 1
ATOM 700 C C . ASN A 1 88 ? -3.523 0.834 -9.452 1.00 66.75 88 ASN A C 1
ATOM 702 O O . ASN A 1 88 ? -3.517 1.678 -10.340 1.00 66.75 88 ASN A O 1
ATOM 706 N N . ARG A 1 89 ? -3.080 1.117 -8.217 1.00 69.25 89 ARG A N 1
ATOM 707 C CA . ARG A 1 89 ? -2.555 2.437 -7.811 1.00 69.25 89 ARG A CA 1
ATOM 708 C C . ARG A 1 89 ? -1.034 2.536 -7.824 1.00 69.25 89 ARG A C 1
ATOM 710 O O . ARG A 1 89 ? -0.491 3.621 -7.647 1.00 69.25 89 ARG A O 1
ATOM 717 N N . PHE A 1 90 ? -0.332 1.420 -7.994 1.00 83.44 90 PHE A N 1
ATOM 718 C CA . PHE A 1 90 ? 1.123 1.436 -8.020 1.00 83.44 90 PHE A CA 1
ATOM 719 C C . PHE A 1 90 ? 1.649 1.883 -9.376 1.00 83.44 90 PHE A C 1
ATOM 721 O O . PHE A 1 90 ? 1.469 1.199 -10.381 1.00 83.44 90 PHE A O 1
ATOM 728 N N . ASN A 1 91 ? 2.341 3.019 -9.360 1.00 88.69 91 ASN A N 1
ATOM 729 C CA . ASN A 1 91 ? 3.119 3.523 -10.476 1.00 88.69 91 ASN A CA 1
ATOM 730 C C . ASN A 1 91 ? 4.621 3.270 -10.203 1.00 88.69 91 ASN A C 1
ATOM 732 O O . ASN A 1 91 ? 5.172 3.876 -9.276 1.00 88.69 91 ASN A O 1
ATOM 736 N N . PRO A 1 92 ? 5.292 2.392 -10.977 1.00 90.69 92 PRO A N 1
ATOM 737 C CA . PRO A 1 92 ? 6.716 2.094 -10.821 1.00 90.69 92 PRO A CA 1
ATOM 738 C C . PRO A 1 92 ? 7.630 3.315 -10.933 1.00 90.69 92 PRO A C 1
ATOM 740 O O . PRO A 1 92 ? 8.604 3.400 -10.191 1.00 90.69 92 PRO A O 1
ATOM 743 N N . GLU A 1 93 ? 7.317 4.273 -11.808 1.00 92.75 93 GLU A N 1
ATOM 744 C CA . GLU A 1 93 ? 8.146 5.464 -12.036 1.00 92.75 93 GLU A CA 1
ATOM 745 C C . GLU A 1 93 ? 8.125 6.385 -10.815 1.00 92.75 93 GLU A C 1
ATOM 747 O O . GLU A 1 93 ? 9.174 6.781 -10.306 1.00 92.75 93 GLU A O 1
ATOM 752 N N . THR A 1 94 ? 6.933 6.654 -10.273 1.00 90.56 94 THR A N 1
ATOM 753 C CA . THR A 1 94 ? 6.774 7.427 -9.031 1.00 90.56 94 THR A CA 1
ATOM 754 C C . THR A 1 94 ? 7.436 6.720 -7.848 1.00 90.56 94 THR A C 1
ATOM 756 O O . THR A 1 94 ? 8.093 7.357 -7.022 1.00 90.56 94 THR A O 1
ATOM 759 N N . ALA A 1 95 ? 7.298 5.393 -7.767 1.00 89.81 95 ALA A N 1
ATOM 760 C CA . ALA A 1 95 ? 7.915 4.599 -6.713 1.00 89.81 95 ALA A CA 1
ATOM 761 C C . ALA A 1 95 ? 9.450 4.596 -6.808 1.00 89.81 95 ALA A C 1
ATOM 763 O O . ALA A 1 95 ? 10.116 4.628 -5.772 1.00 89.81 95 ALA A O 1
ATOM 764 N N . GLN A 1 96 ? 10.010 4.596 -8.021 1.00 94.19 96 GLN A N 1
ATOM 765 C CA . GLN A 1 96 ? 11.447 4.745 -8.240 1.00 94.19 96 GLN A CA 1
ATOM 766 C C . GLN A 1 96 ? 11.932 6.140 -7.848 1.00 94.19 96 GLN A C 1
ATOM 768 O O . GLN A 1 96 ? 12.904 6.251 -7.106 1.00 94.19 96 GLN A O 1
ATOM 773 N N . ALA A 1 97 ? 11.234 7.196 -8.276 1.00 93.12 97 ALA A N 1
ATOM 774 C CA . ALA A 1 97 ? 11.560 8.573 -7.898 1.00 93.12 97 ALA A CA 1
ATOM 775 C C . ALA A 1 97 ? 11.532 8.781 -6.371 1.00 93.12 97 ALA A C 1
ATOM 777 O O . ALA A 1 97 ? 12.304 9.568 -5.832 1.00 93.12 97 ALA A O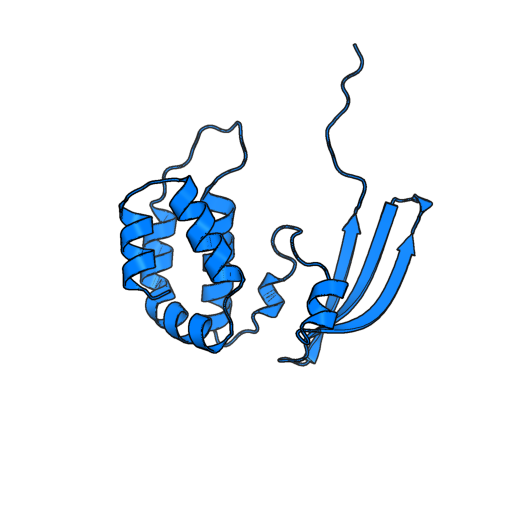 1
ATOM 778 N N . SER A 1 98 ? 10.683 8.024 -5.671 1.00 88.25 98 SER A N 1
ATOM 779 C CA . SER A 1 98 ? 10.581 8.018 -4.205 1.00 88.25 98 SER A CA 1
ATOM 780 C C . SER A 1 98 ? 11.561 7.054 -3.512 1.00 88.25 98 SER A C 1
ATOM 782 O O . SER A 1 98 ? 11.475 6.863 -2.300 1.00 88.25 98 SER A O 1
ATOM 784 N N . GLY A 1 99 ? 12.456 6.391 -4.255 1.00 90.69 99 GLY A N 1
ATOM 785 C CA . GLY A 1 99 ? 13.459 5.464 -3.714 1.00 90.69 99 GLY A CA 1
ATOM 786 C C . GLY A 1 99 ? 12.902 4.151 -3.144 1.00 90.69 99 GLY A C 1
ATOM 787 O O . GLY A 1 99 ? 13.586 3.463 -2.388 1.00 90.69 99 GLY A O 1
ATOM 788 N N . LEU A 1 100 ? 11.660 3.782 -3.472 1.00 89.00 100 LEU A N 1
ATOM 789 C CA . LEU A 1 100 ? 11.009 2.569 -2.955 1.00 89.00 100 LEU A CA 1
ATOM 790 C C . LEU A 1 100 ? 11.369 1.318 -3.764 1.00 89.00 100 LEU A C 1
ATOM 792 O O . LEU A 1 100 ? 11.392 0.197 -3.234 1.00 89.00 100 LEU A O 1
ATOM 796 N N . VAL A 1 101 ? 11.618 1.505 -5.059 1.00 93.94 101 VAL A N 1
ATOM 797 C CA . VAL A 1 101 ? 11.959 0.446 -6.008 1.00 93.94 101 VAL A CA 1
ATOM 798 C C . VAL A 1 101 ? 13.058 0.903 -6.963 1.00 93.94 101 VAL A C 1
ATOM 800 O O . VAL A 1 101 ? 13.267 2.094 -7.162 1.00 93.94 101 VAL A O 1
ATOM 803 N N . THR A 1 102 ? 13.713 -0.061 -7.590 1.00 97.31 102 THR A N 1
ATOM 804 C CA . THR A 1 102 ? 14.588 0.134 -8.745 1.00 97.31 102 THR A CA 1
ATOM 805 C C . THR A 1 102 ? 13.936 -0.549 -9.937 1.00 97.31 102 THR A C 1
ATOM 807 O O . THR A 1 102 ? 13.655 -1.747 -9.870 1.00 97.31 102 THR A O 1
ATOM 810 N N . ILE A 1 103 ? 13.653 0.184 -11.011 1.00 97.31 103 ILE A N 1
ATOM 811 C CA . ILE A 1 103 ? 13.196 -0.398 -12.275 1.00 97.31 103 ILE A CA 1
ATOM 812 C C . ILE A 1 103 ? 14.400 -1.092 -12.908 1.00 97.31 103 ILE A C 1
ATOM 814 O O . ILE A 1 103 ? 15.464 -0.499 -13.066 1.00 97.31 103 ILE A O 1
ATOM 818 N N . LEU A 1 104 ? 14.238 -2.377 -13.204 1.00 97.50 104 LEU A N 1
ATOM 819 C CA . LEU A 1 104 ? 15.269 -3.207 -13.818 1.00 97.50 104 LEU A CA 1
ATOM 820 C C . LEU A 1 104 ? 15.097 -3.252 -15.336 1.00 97.50 104 LEU A C 1
ATOM 822 O O . LEU A 1 104 ? 16.078 -3.206 -16.067 1.00 97.50 104 LEU A O 1
ATOM 826 N N . GLU A 1 105 ? 13.850 -3.378 -15.791 1.00 96.50 105 GLU A N 1
ATOM 82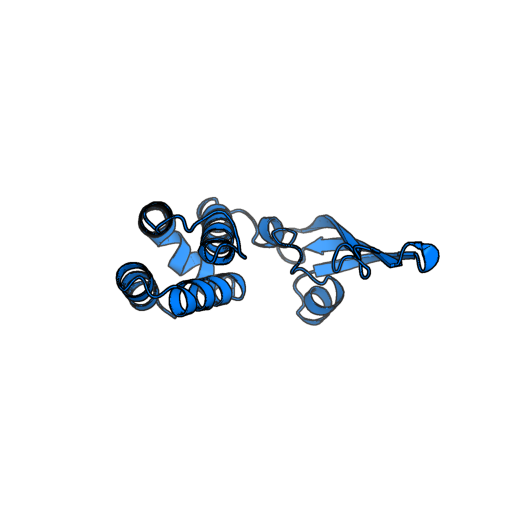7 C CA . GLU A 1 105 ? 13.473 -3.444 -17.202 1.00 96.50 105 GLU A CA 1
ATOM 828 C C . GLU A 1 105 ? 12.085 -2.813 -17.368 1.00 96.50 105 GLU A C 1
ATOM 830 O O . GLU A 1 105 ? 11.220 -2.972 -16.499 1.00 96.50 105 GLU A O 1
ATOM 835 N N . ASP A 1 106 ? 11.846 -2.154 -18.493 1.00 95.94 106 ASP A N 1
ATOM 836 C CA . ASP A 1 106 ? 10.544 -1.624 -18.881 1.00 95.94 106 ASP A CA 1
ATOM 837 C C . ASP A 1 106 ? 10.297 -1.823 -20.384 1.00 95.94 106 ASP A C 1
ATOM 839 O O . ASP A 1 106 ? 11.222 -1.931 -21.192 1.00 95.94 106 ASP A O 1
ATOM 843 N N . LYS A 1 107 ? 9.024 -1.964 -20.762 1.00 94.69 107 LYS A N 1
ATOM 844 C CA . LYS A 1 107 ? 8.599 -2.149 -22.151 1.00 94.69 107 LYS A CA 1
ATOM 845 C C . LYS A 1 107 ? 7.253 -1.481 -22.392 1.00 94.69 107 LYS A C 1
ATOM 847 O O . LYS A 1 107 ? 6.218 -1.956 -21.919 1.00 94.69 107 LYS A O 1
ATOM 852 N N . LEU A 1 108 ? 7.271 -0.425 -23.200 1.00 92.12 108 LEU A N 1
ATOM 853 C CA . LEU A 1 108 ? 6.073 0.248 -23.686 1.00 92.12 108 LEU A CA 1
ATOM 854 C C . LEU A 1 108 ? 5.537 -0.446 -24.947 1.00 92.12 108 LEU A C 1
ATOM 856 O O . LEU A 1 108 ? 6.188 -0.457 -25.991 1.00 92.12 108 LEU A O 1
ATOM 860 N N . ASP A 1 109 ? 4.320 -0.973 -24.865 1.00 88.69 109 ASP A N 1
ATOM 861 C CA . ASP A 1 109 ? 3.547 -1.440 -26.012 1.00 88.69 109 ASP A CA 1
ATOM 862 C C . ASP A 1 109 ? 2.468 -0.405 -26.343 1.00 88.69 109 ASP A C 1
ATOM 864 O O . ASP A 1 109 ? 1.387 -0.364 -25.748 1.00 88.69 109 ASP A O 1
ATOM 868 N N . LYS A 1 110 ? 2.788 0.447 -27.321 1.00 85.62 110 LYS A N 1
ATOM 869 C CA . LYS A 1 110 ? 1.888 1.503 -27.795 1.00 85.62 110 LYS A CA 1
ATOM 870 C C . LYS A 1 110 ? 0.643 0.949 -28.485 1.00 85.62 110 LYS A C 1
ATOM 872 O O . LYS A 1 110 ? -0.391 1.600 -28.425 1.00 85.62 110 LYS A O 1
ATOM 877 N N . ALA A 1 111 ? 0.732 -0.217 -29.128 1.00 84.50 111 ALA A N 1
ATOM 878 C CA . ALA A 1 111 ? -0.393 -0.796 -29.859 1.00 84.50 111 ALA A CA 1
ATOM 879 C C . ALA A 1 111 ? -1.491 -1.253 -28.893 1.00 84.50 111 ALA A C 1
ATOM 881 O O . ALA A 1 111 ? -2.669 -1.007 -29.130 1.00 84.50 111 ALA A O 1
ATOM 882 N N . ASN A 1 112 ? -1.091 -1.846 -27.767 1.00 81.88 112 ASN A N 1
ATOM 883 C CA . ASN A 1 112 ? -2.013 -2.298 -26.728 1.00 81.88 112 ASN A CA 1
ATOM 884 C C . ASN A 1 112 ? -2.255 -1.259 -25.621 1.00 81.88 112 ASN A C 1
ATOM 886 O O . ASN A 1 112 ? -2.945 -1.560 -24.649 1.00 81.88 112 ASN A O 1
ATOM 890 N N . TYR A 1 113 ? -1.691 -0.050 -25.740 1.00 85.94 113 TYR A N 1
ATOM 891 C CA . TYR A 1 113 ? -1.735 0.980 -24.695 1.00 85.94 113 TYR A CA 1
ATOM 892 C C . TYR A 1 113 ? -1.309 0.431 -23.322 1.00 85.94 113 TYR A C 1
ATOM 894 O O . TYR A 1 113 ? -1.940 0.710 -22.298 1.00 85.94 113 TYR A O 1
ATOM 902 N N . THR A 1 114 ? -0.240 -0.372 -23.293 1.00 88.56 114 THR A N 1
ATOM 903 C CA . THR A 1 114 ? 0.283 -0.962 -22.054 1.00 88.56 114 THR A CA 1
ATOM 904 C C . THR A 1 114 ? 1.742 -0.625 -21.818 1.00 88.56 114 THR A C 1
ATOM 906 O O . THR A 1 114 ? 2.512 -0.440 -22.758 1.00 88.56 114 THR A O 1
ATOM 909 N N . HIS A 1 115 ? 2.136 -0.591 -20.550 1.00 91.75 115 HIS A N 1
ATOM 910 C CA . HIS A 1 115 ? 3.526 -0.466 -20.142 1.00 91.75 115 HIS A CA 1
ATOM 911 C C . HIS A 1 115 ? 3.841 -1.520 -19.090 1.00 91.75 115 HIS A C 1
ATOM 913 O O . HIS A 1 115 ? 3.274 -1.526 -17.996 1.00 91.75 115 HIS A O 1
ATOM 919 N N . TRP A 1 116 ? 4.710 -2.456 -19.452 1.00 93.31 116 TRP A N 1
ATOM 920 C CA . TRP A 1 116 ? 5.206 -3.482 -18.548 1.00 93.31 116 TRP A CA 1
ATOM 921 C C . TRP A 1 116 ? 6.489 -3.008 -17.872 1.00 93.31 116 TRP A C 1
ATOM 923 O O . TRP A 1 116 ? 7.375 -2.481 -18.536 1.00 93.31 116 TRP A O 1
ATOM 933 N N . TYR A 1 117 ? 6.602 -3.251 -16.571 1.00 94.12 117 TYR A N 1
ATOM 934 C CA . TYR A 1 117 ? 7.785 -2.957 -15.775 1.00 94.12 117 TYR A CA 1
ATOM 935 C C . TYR A 1 117 ? 8.183 -4.188 -14.968 1.00 94.12 117 TYR A C 1
ATOM 937 O O . TYR A 1 117 ? 7.338 -4.833 -14.339 1.00 94.12 117 TYR A O 1
ATOM 945 N N . LYS A 1 118 ? 9.484 -4.448 -14.892 1.00 95.19 118 LYS A N 1
ATOM 946 C CA . LYS A 1 118 ? 10.129 -5.316 -13.908 1.00 95.19 118 LYS A CA 1
ATOM 947 C C . LYS A 1 118 ? 10.916 -4.443 -12.948 1.00 95.19 118 LYS A C 1
ATOM 949 O O . LYS A 1 118 ? 11.728 -3.623 -13.362 1.00 95.19 118 LYS A O 1
ATOM 954 N N . TYR A 1 119 ? 10.686 -4.621 -11.656 1.00 94.31 119 TYR A N 1
ATOM 955 C CA . TYR A 1 119 ? 11.264 -3.772 -10.623 1.00 94.31 119 TYR A CA 1
ATOM 956 C C . TYR A 1 119 ? 11.704 -4.585 -9.406 1.00 94.31 119 TYR A C 1
ATOM 958 O O . TYR A 1 119 ? 11.145 -5.638 -9.096 1.00 94.31 119 TYR A O 1
ATOM 966 N N . GLN A 1 120 ? 12.695 -4.073 -8.685 1.00 95.75 120 GLN A N 1
ATOM 967 C CA . GLN A 1 120 ? 13.191 -4.613 -7.429 1.00 95.75 120 GLN A CA 1
ATOM 968 C C . GLN A 1 120 ? 12.799 -3.693 -6.278 1.00 95.75 120 GLN A C 1
ATOM 970 O O . GLN A 1 120 ? 13.024 -2.490 -6.333 1.00 95.75 120 GLN A O 1
ATOM 975 N N . CYS A 1 121 ? 12.221 -4.235 -5.209 1.00 93.50 121 CYS A N 1
ATOM 976 C CA . CYS A 1 121 ? 11.987 -3.455 -3.997 1.00 93.50 121 CYS A CA 1
ATOM 977 C C . CYS A 1 121 ? 13.312 -3.175 -3.279 1.00 93.50 121 CYS A C 1
ATOM 979 O O . CYS A 1 121 ? 13.972 -4.122 -2.862 1.00 93.50 121 CYS A O 1
ATOM 981 N N . VAL A 1 122 ? 13.634 -1.902 -3.035 1.00 93.94 122 VAL A N 1
ATOM 982 C CA . VAL A 1 122 ? 14.889 -1.490 -2.373 1.00 93.94 122 VAL A CA 1
ATOM 983 C C . VAL A 1 122 ? 14.985 -2.032 -0.944 1.00 93.94 122 VAL A C 1
ATOM 985 O O . VAL A 1 122 ? 16.059 -2.376 -0.467 1.00 93.94 122 VAL A O 1
ATOM 988 N N . LYS A 1 123 ? 13.851 -2.171 -0.248 1.00 90.75 123 LYS A N 1
ATOM 989 C CA . LYS A 1 123 ? 13.847 -2.621 1.149 1.00 90.75 123 LYS A CA 1
ATOM 990 C C . LYS A 1 123 ? 14.071 -4.123 1.330 1.00 90.75 123 LYS A C 1
ATOM 992 O O . LYS A 1 123 ? 14.685 -4.533 2.307 1.00 90.75 123 LYS A O 1
ATOM 997 N N . CYS A 1 124 ? 13.488 -4.955 0.466 1.00 92.44 124 CYS A N 1
ATOM 998 C CA . CYS A 1 124 ? 13.492 -6.415 0.652 1.00 92.44 124 CYS A CA 1
ATOM 999 C C . CYS A 1 124 ? 14.124 -7.187 -0.509 1.00 92.44 124 CYS A C 1
ATOM 1001 O O . CYS A 1 124 ? 14.062 -8.414 -0.523 1.00 92.44 124 CYS A O 1
ATOM 1003 N N . ASN A 1 125 ? 14.669 -6.478 -1.499 1.00 95.00 125 ASN A N 1
ATOM 1004 C CA . ASN A 1 125 ? 15.336 -6.998 -2.692 1.00 95.00 125 ASN A CA 1
ATOM 1005 C C . ASN A 1 125 ? 14.502 -7.940 -3.573 1.00 95.00 125 ASN A C 1
ATOM 1007 O O . ASN A 1 125 ? 15.023 -8.495 -4.539 1.00 95.00 125 ASN A O 1
ATOM 1011 N N . ARG A 1 126 ? 13.203 -8.107 -3.293 1.00 92.75 126 ARG A N 1
ATOM 1012 C CA . ARG A 1 126 ? 12.304 -8.923 -4.114 1.00 92.75 126 ARG A CA 1
ATOM 1013 C C . ARG A 1 126 ? 12.077 -8.267 -5.466 1.00 92.75 126 ARG A C 1
ATOM 1015 O O . ARG A 1 126 ? 11.743 -7.083 -5.527 1.00 92.75 126 ARG A O 1
ATOM 1022 N N . VAL A 1 127 ? 12.178 -9.074 -6.513 1.00 94.12 127 VAL A N 1
ATOM 1023 C CA . VAL A 1 127 ? 11.865 -8.685 -7.886 1.00 94.12 127 VAL A CA 1
ATOM 1024 C C . VAL A 1 127 ? 10.408 -9.020 -8.187 1.00 94.12 127 VAL A C 1
ATOM 1026 O O . VAL A 1 127 ? 9.912 -10.085 -7.815 1.00 94.12 127 VAL A O 1
ATOM 1029 N N . LYS A 1 128 ? 9.712 -8.088 -8.831 1.00 91.75 128 LYS A N 1
ATOM 1030 C CA . LYS A 1 128 ? 8.316 -8.204 -9.247 1.00 91.75 128 LYS A CA 1
ATOM 1031 C C . LYS A 1 128 ? 8.130 -7.590 -10.625 1.00 91.75 128 LYS A C 1
ATOM 1033 O O . LYS A 1 128 ? 8.987 -6.855 -11.107 1.00 91.75 128 LYS A O 1
ATOM 1038 N N . SER A 1 129 ? 6.979 -7.862 -11.222 1.00 91.81 129 SER A N 1
ATOM 1039 C CA . SER A 1 129 ? 6.531 -7.194 -12.434 1.00 91.81 129 SER A CA 1
ATOM 1040 C C . SER A 1 129 ? 5.134 -6.609 -12.268 1.00 91.81 129 SER A C 1
ATOM 1042 O O . SER A 1 129 ? 4.352 -7.043 -11.414 1.00 91.81 129 SER A O 1
ATOM 1044 N N . VAL A 1 130 ? 4.827 -5.610 -13.085 1.00 89.94 130 VAL A N 1
ATOM 1045 C CA . VAL A 1 130 ? 3.490 -5.034 -13.230 1.00 89.94 130 VAL A CA 1
ATOM 1046 C C . VAL A 1 130 ? 3.284 -4.604 -14.678 1.00 89.94 130 VAL A C 1
ATOM 1048 O O . VAL A 1 130 ? 4.224 -4.153 -15.326 1.00 89.94 130 VAL A O 1
ATOM 1051 N N . THR A 1 131 ? 2.058 -4.736 -15.172 1.00 89.62 131 THR A N 1
ATOM 1052 C CA . THR A 1 131 ? 1.632 -4.147 -16.444 1.00 89.62 131 THR A CA 1
ATOM 1053 C C . THR A 1 131 ? 0.594 -3.083 -16.146 1.00 89.62 131 THR A C 1
ATOM 1055 O O . THR A 1 131 ? -0.430 -3.372 -15.531 1.00 89.62 131 THR A O 1
ATOM 1058 N N . ILE A 1 132 ? 0.863 -1.855 -16.570 1.00 87.19 132 ILE A N 1
ATOM 1059 C CA . ILE A 1 132 ? -0.100 -0.760 -16.543 1.00 87.19 132 ILE A CA 1
ATOM 1060 C C . ILE A 1 132 ? -0.846 -0.768 -17.873 1.00 87.19 132 ILE A C 1
ATOM 1062 O O . ILE A 1 132 ? -0.219 -0.765 -18.928 1.00 87.19 132 ILE A O 1
ATOM 1066 N N . HIS A 1 133 ? -2.176 -0.770 -17.820 1.00 85.44 133 HIS A N 1
ATOM 1067 C CA . HIS A 1 133 ? -3.041 -0.590 -18.983 1.00 85.44 133 HIS A CA 1
ATOM 1068 C C . HIS A 1 133 ? -3.585 0.841 -18.957 1.00 85.44 133 HIS A C 1
ATOM 1070 O O . HIS A 1 133 ? -4.333 1.193 -18.049 1.00 85.44 133 HIS A O 1
ATOM 1076 N N . TYR A 1 134 ? -3.227 1.669 -19.937 1.00 78.94 134 TYR A N 1
ATOM 1077 C CA . TYR A 1 134 ? -3.663 3.072 -19.998 1.00 78.94 134 TYR A CA 1
ATOM 1078 C C . TYR A 1 134 ? -5.062 3.255 -20.617 1.00 78.94 134 TYR A C 1
ATOM 1080 O O . TYR A 1 134 ? -5.578 4.367 -20.638 1.00 78.94 134 TYR A O 1
ATOM 1088 N N . GLY A 1 135 ? -5.676 2.182 -21.133 1.00 65.06 135 GLY A N 1
ATOM 1089 C CA . GLY A 1 135 ? -6.863 2.247 -21.998 1.00 65.06 135 GLY A CA 1
ATOM 1090 C C . GLY A 1 135 ? -8.192 1.751 -21.411 1.00 65.06 135 GLY A C 1
ATOM 1091 O O . GLY A 1 135 ? -9.148 1.609 -22.165 1.00 65.06 135 GLY A O 1
ATOM 1092 N N . SER A 1 136 ? -8.304 1.448 -20.115 1.00 55.28 136 SER A N 1
ATOM 1093 C CA . SER A 1 136 ? -9.546 0.876 -19.563 1.00 55.28 136 SER A CA 1
ATOM 1094 C C . SER A 1 136 ? -10.455 1.922 -18.905 1.00 55.28 136 SER A C 1
ATOM 1096 O O . SER A 1 136 ? -10.493 2.021 -17.677 1.00 55.28 136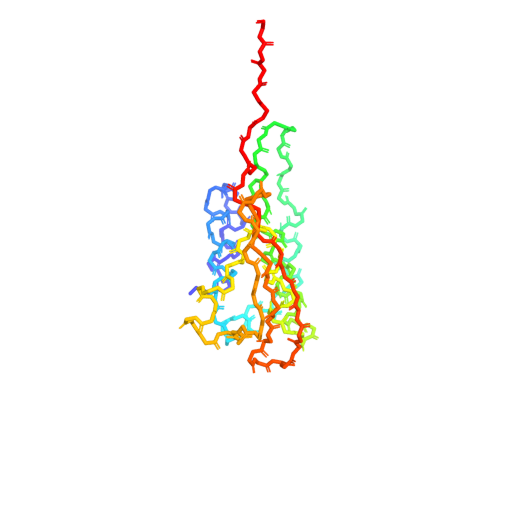 SER A O 1
ATOM 1098 N N . HIS A 1 137 ? -11.242 2.652 -19.701 1.00 50.56 137 HIS A N 1
ATOM 1099 C CA . HIS A 1 137 ? -12.397 3.403 -19.199 1.00 50.56 137 HIS A CA 1
ATOM 1100 C C . HIS A 1 137 ? -13.636 3.193 -20.088 1.00 50.56 137 HIS A C 1
ATOM 1102 O O . HIS A 1 137 ? -13.660 3.603 -21.239 1.00 50.56 137 HIS A O 1
ATOM 1108 N N . VAL A 1 138 ? -14.669 2.617 -19.457 1.00 47.31 138 VAL A N 1
ATOM 1109 C CA . VAL A 1 138 ? -16.098 2.556 -19.827 1.00 47.31 138 VAL A CA 1
ATOM 1110 C C . VAL A 1 138 ? -16.476 1.684 -21.044 1.00 47.31 138 VAL A C 1
ATOM 1112 O O . VAL A 1 138 ? -15.968 1.897 -22.140 1.00 47.31 138 VAL A O 1
ATOM 1115 N N . PRO A 1 139 ? -17.426 0.734 -20.913 1.00 52.19 139 PRO A N 1
ATOM 1116 C CA . PRO A 1 139 ? -18.103 0.182 -22.085 1.00 52.19 139 PRO A CA 1
ATOM 1117 C C . PRO A 1 139 ? -18.865 1.300 -22.813 1.00 52.19 139 PRO A C 1
ATOM 1119 O O . PRO A 1 139 ? -19.746 1.935 -22.233 1.00 52.19 139 PRO A O 1
ATOM 1122 N N . SER A 1 140 ? -18.540 1.544 -24.084 1.00 45.94 140 SER A N 1
ATOM 1123 C CA . SER A 1 140 ? -19.365 2.382 -24.953 1.00 45.94 140 SER A CA 1
ATOM 1124 C C . SER A 1 140 ? -20.520 1.537 -25.480 1.00 45.94 140 SER A C 1
ATOM 1126 O O . SER A 1 140 ? -20.317 0.636 -26.295 1.00 45.94 140 SER A O 1
ATOM 1128 N N . TYR A 1 141 ? -21.732 1.809 -25.015 1.00 57.97 141 TYR A N 1
ATOM 1129 C CA . TYR A 1 141 ? -22.933 1.241 -25.612 1.00 57.97 141 TYR A CA 1
ATOM 1130 C C . TYR A 1 141 ? -23.331 2.098 -26.815 1.00 57.97 141 TYR A C 1
ATOM 1132 O O . TYR A 1 141 ? -23.675 3.269 -26.661 1.00 57.97 141 TYR A O 1
ATOM 1140 N N . THR A 1 142 ? -23.251 1.527 -28.013 1.00 43.28 142 THR A N 1
ATOM 1141 C CA . THR A 1 142 ? -23.884 2.072 -29.219 1.00 43.28 142 THR A CA 1
ATOM 1142 C C . THR A 1 142 ? -25.313 1.543 -29.295 1.00 43.28 142 THR A C 1
ATOM 1144 O O . THR A 1 142 ? -25.500 0.325 -29.243 1.00 43.28 142 THR A O 1
ATOM 1147 N N . TYR A 1 143 ? -26.289 2.449 -29.383 1.00 51.22 143 TYR A N 1
ATOM 1148 C CA . TYR A 1 143 ? -27.685 2.133 -29.706 1.00 51.22 143 TYR A CA 1
ATOM 1149 C C . TYR A 1 143 ? -27.881 2.070 -31.219 1.00 51.22 143 TYR A C 1
ATOM 1151 O O . TYR A 1 143 ? -27.259 2.909 -31.911 1.00 51.22 143 TYR A O 1
#